Protein AF-A0A4Q2SIR6-F1 (afdb_monomer_lite)

Secondary structure (DSSP, 8-state):
----SS--TTSHHHHS-SEEEEEE-TTS-EEEEEEEEEEESSHHHHHHHHHHHHHS-HHHH--HHHHHHHHHHH--EEE--TTSS----EEESTTSTT--HHHHHHHHHHHHHHHHHHHHHHHTT--SHHHH-EEEEEEEEEESS-S-TTS-TT-GGG--

Structure (mmCIF, N/CA/C/O backbone):
data_AF-A0A4Q2SIR6-F1
#
_entry.id   AF-A0A4Q2SIR6-F1
#
loop_
_atom_site.group_PDB
_atom_site.id
_atom_site.type_symbol
_atom_site.label_atom_id
_atom_site.label_alt_id
_atom_site.label_comp_id
_atom_site.label_asym_id
_atom_site.label_entity_id
_atom_site.label_seq_id
_atom_site.pdbx_PDB_ins_code
_atom_site.Cartn_x
_atom_site.Cartn_y
_atom_site.Cartn_z
_atom_site.occupancy
_atom_site.B_iso_or_equiv
_atom_site.auth_seq_id
_atom_site.auth_comp_id
_atom_site.auth_asym_id
_atom_site.auth_atom_id
_atom_site.pdbx_PDB_model_num
ATOM 1 N N . MET A 1 1 ? -5.358 12.083 -2.642 1.00 33.91 1 MET A N 1
ATOM 2 C CA . MET A 1 1 ? -4.655 11.224 -1.668 1.00 33.91 1 MET A CA 1
ATOM 3 C C . MET A 1 1 ? -3.307 11.863 -1.380 1.00 33.91 1 MET A C 1
ATOM 5 O O . MET A 1 1 ? -2.651 12.270 -2.329 1.00 33.91 1 MET A O 1
ATOM 9 N N . SER A 1 2 ? -2.933 12.042 -0.114 1.00 35.38 2 SER A N 1
ATOM 10 C CA . SER A 1 2 ? -1.640 12.621 0.273 1.00 35.38 2 SER A CA 1
ATOM 11 C C . SER A 1 2 ? -0.929 11.655 1.216 1.00 35.38 2 SER A C 1
ATOM 13 O O . SER A 1 2 ? -0.947 11.855 2.424 1.00 35.38 2 SER A O 1
ATOM 15 N N . GLY A 1 3 ? -0.339 10.599 0.657 1.00 37.53 3 GLY A N 1
ATOM 16 C CA . GLY A 1 3 ? 0.722 9.832 1.309 1.00 37.53 3 GLY A CA 1
ATOM 17 C C . GLY A 1 3 ? 2.053 10.267 0.697 1.00 37.53 3 GLY A C 1
ATOM 18 O O . GLY A 1 3 ? 2.196 10.251 -0.524 1.00 37.53 3 GLY A O 1
ATOM 19 N N . SER A 1 4 ? 2.998 10.731 1.514 1.00 40.12 4 SER A N 1
ATOM 20 C CA . SER A 1 4 ? 4.358 11.057 1.066 1.00 40.12 4 SER A CA 1
ATOM 21 C C . SER A 1 4 ? 5.243 9.836 1.290 1.00 40.12 4 SER A C 1
ATOM 23 O O . SER A 1 4 ? 5.339 9.400 2.424 1.00 40.12 4 SER A O 1
ATOM 25 N N . ILE A 1 5 ? 5.875 9.313 0.232 1.00 49.16 5 ILE A N 1
ATOM 26 C CA . ILE A 1 5 ? 6.770 8.127 0.251 1.00 49.16 5 ILE A CA 1
ATOM 27 C C . ILE A 1 5 ? 8.241 8.542 0.483 1.00 49.16 5 ILE A C 1
ATOM 29 O O . ILE A 1 5 ? 9.153 7.724 0.498 1.00 49.16 5 ILE A O 1
ATOM 33 N N . PHE A 1 6 ? 8.490 9.848 0.608 1.00 46.81 6 PHE A N 1
ATOM 34 C CA . PHE A 1 6 ? 9.796 10.391 0.955 1.00 46.81 6 PHE A CA 1
ATOM 35 C C . PHE A 1 6 ? 9.711 10.966 2.363 1.00 46.81 6 PHE A C 1
ATOM 37 O O . PHE A 1 6 ? 9.297 12.118 2.537 1.00 46.81 6 PHE A O 1
ATOM 44 N N . GLY A 1 7 ? 10.093 10.186 3.367 1.00 51.38 7 GLY A N 1
ATOM 45 C CA . GLY A 1 7 ? 10.119 10.673 4.733 1.00 51.38 7 GLY A CA 1
ATOM 46 C C . GLY A 1 7 ? 10.841 9.748 5.703 1.00 51.38 7 GLY A C 1
ATOM 47 O O . GLY A 1 7 ? 11.532 8.797 5.356 1.00 51.38 7 GLY A O 1
ATOM 48 N N . ASN A 1 8 ? 10.836 10.184 6.949 1.00 60.06 8 ASN A N 1
ATOM 49 C CA . ASN A 1 8 ? 11.838 9.868 7.942 1.00 60.06 8 ASN A CA 1
ATOM 50 C C . ASN A 1 8 ? 11.571 8.488 8.552 1.00 60.06 8 ASN A C 1
ATOM 52 O O . ASN A 1 8 ? 10.706 8.373 9.411 1.00 60.06 8 ASN A O 1
ATOM 56 N N . TRP A 1 9 ? 12.341 7.464 8.181 1.00 71.00 9 TRP A N 1
ATOM 57 C CA . TRP A 1 9 ? 12.343 6.185 8.910 1.00 71.00 9 TRP A CA 1
ATOM 58 C C . TRP A 1 9 ? 12.649 6.357 10.412 1.00 71.00 9 TRP A C 1
ATOM 60 O O . TRP A 1 9 ? 12.345 5.468 11.196 1.00 71.00 9 TRP A O 1
ATOM 70 N N . ASP A 1 10 ? 13.193 7.516 10.806 1.00 70.69 10 ASP A N 1
ATOM 71 C CA . ASP A 1 10 ? 13.387 7.934 12.197 1.00 70.69 10 ASP A CA 1
ATOM 72 C C . ASP A 1 10 ? 12.178 8.714 12.777 1.00 70.69 10 ASP A C 1
ATOM 74 O O . ASP A 1 10 ? 12.305 9.428 13.776 1.00 70.69 10 ASP A O 1
ATOM 78 N N . ALA A 1 11 ? 11.010 8.693 12.127 1.00 78.81 11 ALA A N 1
ATOM 79 C CA . ALA A 1 11 ? 9.784 9.269 12.673 1.00 78.81 11 ALA A CA 1
ATOM 80 C C . ALA A 1 11 ? 9.259 8.406 13.826 1.00 78.81 11 ALA A C 1
ATOM 82 O O . ALA A 1 11 ? 9.322 7.184 13.775 1.00 78.81 11 ALA A O 1
ATOM 83 N N . LEU A 1 12 ? 8.662 9.038 14.843 1.00 80.38 12 LEU A N 1
ATOM 84 C CA . LEU A 1 12 ? 8.168 8.320 16.028 1.00 80.38 12 LEU A CA 1
ATOM 85 C C . LEU A 1 12 ? 7.126 7.245 15.691 1.00 80.38 12 LEU A C 1
ATOM 87 O O . LEU A 1 12 ? 7.111 6.196 16.320 1.00 80.38 12 LEU A O 1
ATOM 91 N N . TRP A 1 13 ? 6.273 7.494 14.696 1.00 82.94 13 TRP A N 1
ATOM 92 C CA . TRP A 1 13 ? 5.294 6.508 14.239 1.00 82.94 13 TRP A CA 1
ATOM 93 C C . TRP A 1 13 ? 5.953 5.334 13.507 1.00 82.94 13 TRP A C 1
ATOM 95 O O . TRP A 1 13 ? 5.369 4.262 13.427 1.00 82.94 13 TRP A O 1
ATOM 105 N N . ALA A 1 14 ? 7.151 5.521 12.946 1.00 83.19 14 ALA A N 1
ATOM 106 C CA . ALA A 1 14 ? 7.838 4.468 12.217 1.00 83.19 14 ALA A CA 1
ATOM 107 C C . ALA A 1 14 ? 8.419 3.422 13.174 1.00 83.19 14 ALA A C 1
ATOM 109 O O . ALA A 1 14 ? 8.510 2.267 12.773 1.00 83.19 14 ALA A O 1
ATOM 110 N N . ASP A 1 15 ? 8.765 3.783 14.417 1.00 83.62 15 ASP A N 1
ATOM 111 C CA . ASP A 1 15 ? 9.238 2.842 15.446 1.00 83.62 15 ASP A CA 1
ATOM 112 C C . ASP A 1 15 ? 8.133 1.889 15.939 1.00 83.62 15 ASP A C 1
ATOM 114 O O . ASP A 1 15 ? 8.424 0.737 16.265 1.00 83.62 15 ASP A O 1
ATOM 118 N N . ASP A 1 16 ? 6.882 2.356 15.954 1.00 86.38 16 ASP A N 1
ATOM 119 C CA . ASP A 1 16 ? 5.683 1.594 16.327 1.00 86.38 16 ASP A CA 1
ATOM 120 C C . ASP A 1 16 ? 4.576 1.805 15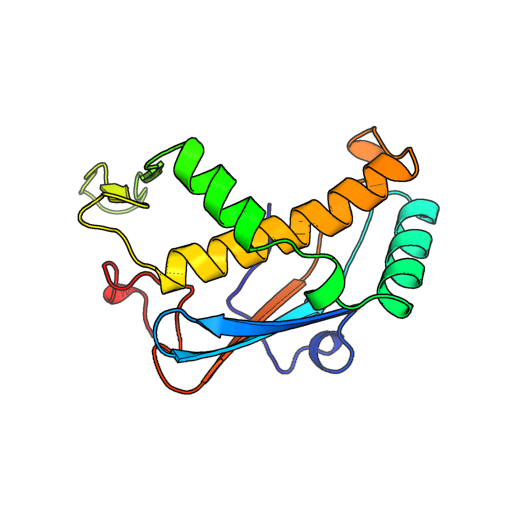.274 1.00 86.38 16 ASP A C 1
ATOM 122 O O . ASP A 1 16 ? 3.650 2.600 15.474 1.00 86.38 16 ASP A O 1
ATOM 126 N N . PRO A 1 17 ? 4.722 1.189 14.085 1.00 90.88 17 PRO A N 1
ATOM 127 C CA . PRO A 1 17 ? 3.818 1.425 12.970 1.00 90.88 17 PRO A CA 1
ATOM 128 C C . PRO A 1 17 ? 2.462 0.758 13.206 1.00 90.88 17 PRO A C 1
ATOM 130 O O . PRO A 1 17 ? 2.384 -0.367 13.692 1.00 90.88 17 PRO A O 1
ATOM 133 N N . THR A 1 18 ? 1.393 1.411 12.747 1.00 91.56 18 THR A N 1
ATOM 134 C CA . THR A 1 18 ? 0.034 0.843 12.741 1.00 91.56 18 THR A CA 1
ATOM 135 C C . THR A 1 18 ? -0.057 -0.404 11.861 1.00 91.56 18 THR A C 1
ATOM 137 O O . THR A 1 18 ? -0.869 -1.285 12.110 1.00 91.56 18 THR A O 1
ATOM 140 N N . GLY A 1 19 ? 0.771 -0.495 10.819 1.00 91.19 19 GLY A N 1
ATOM 141 C CA . GLY A 1 19 ? 0.821 -1.678 9.973 1.00 91.19 19 GLY A CA 1
ATOM 142 C C . GLY A 1 19 ? 2.136 -1.801 9.223 1.00 91.19 19 GLY A C 1
ATOM 143 O O . GLY A 1 19 ? 2.771 -0.804 8.867 1.00 91.19 19 GLY A O 1
ATOM 144 N N . THR A 1 20 ? 2.535 -3.043 8.962 1.00 92.69 20 THR A N 1
ATOM 145 C CA . THR A 1 20 ? 3.718 -3.368 8.162 1.00 92.69 20 THR A CA 1
ATOM 146 C C . THR A 1 20 ? 3.378 -4.368 7.066 1.00 92.69 20 THR A C 1
ATOM 148 O O . THR A 1 20 ? 2.559 -5.270 7.256 1.00 92.69 20 THR A O 1
ATOM 151 N N . LEU A 1 21 ? 4.007 -4.183 5.906 1.00 93.56 21 LEU A N 1
ATOM 152 C CA . LEU A 1 21 ? 3.892 -5.049 4.739 1.00 93.56 21 LEU A CA 1
ATOM 153 C C . LEU A 1 21 ? 5.306 -5.360 4.235 1.00 93.56 21 LEU A C 1
ATOM 155 O O . LEU A 1 21 ? 6.100 -4.447 4.016 1.00 93.56 21 LEU A O 1
ATOM 159 N N . SER A 1 22 ? 5.643 -6.633 4.047 1.00 94.94 22 SER A N 1
ATOM 160 C CA . SER A 1 22 ? 6.939 -7.059 3.496 1.00 94.94 22 SER A CA 1
ATOM 161 C C . SER A 1 22 ? 6.746 -7.850 2.213 1.00 94.94 22 SER A C 1
ATOM 163 O O . SER A 1 22 ? 5.930 -8.766 2.164 1.00 94.94 22 SER A O 1
ATOM 165 N N . PHE A 1 23 ? 7.522 -7.523 1.183 1.00 95.19 23 PHE A N 1
ATOM 166 C CA . PHE A 1 23 ? 7.370 -8.100 -0.150 1.00 95.19 23 PHE A CA 1
ATOM 167 C C . PHE A 1 23 ? 8.695 -8.159 -0.911 1.00 95.19 23 PHE A C 1
ATOM 169 O O . PHE A 1 23 ? 9.697 -7.559 -0.521 1.00 95.19 23 PHE A O 1
ATOM 176 N N . THR A 1 24 ? 8.706 -8.912 -2.008 1.00 96.56 24 THR A N 1
ATOM 177 C CA . THR A 1 24 ? 9.831 -8.975 -2.944 1.00 96.56 24 THR A CA 1
ATOM 178 C C . THR A 1 24 ? 9.389 -8.406 -4.282 1.00 96.56 24 THR A C 1
ATOM 180 O O . THR A 1 24 ? 8.367 -8.819 -4.825 1.00 96.56 24 THR A O 1
ATOM 183 N N . LEU A 1 25 ? 10.151 -7.446 -4.795 1.00 96.69 25 LEU A N 1
ATOM 184 C CA . LEU A 1 25 ? 9.934 -6.843 -6.101 1.00 96.69 25 LEU A CA 1
ATOM 185 C C . LEU A 1 25 ? 10.154 -7.866 -7.223 1.00 96.69 25 LEU A C 1
ATOM 187 O O . LEU A 1 25 ? 10.957 -8.790 -7.061 1.00 96.69 25 LEU A O 1
ATOM 191 N N . PRO A 1 26 ? 9.535 -7.666 -8.399 1.00 96.88 26 PRO A N 1
ATOM 192 C CA . PRO A 1 26 ? 9.830 -8.448 -9.598 1.00 96.88 26 PRO A CA 1
ATOM 193 C C . PRO A 1 26 ? 11.322 -8.520 -9.959 1.00 96.88 26 PRO A C 1
ATOM 195 O O . PRO A 1 26 ? 11.777 -9.549 -10.459 1.00 96.88 26 PRO A O 1
ATOM 198 N N . SER A 1 27 ? 12.093 -7.462 -9.692 1.00 95.19 27 SER A N 1
ATOM 199 C CA . SER A 1 27 ? 13.550 -7.452 -9.877 1.00 95.19 27 SER A CA 1
ATOM 200 C C . SER A 1 27 ? 14.338 -8.291 -8.867 1.00 95.19 27 SER A C 1
ATOM 202 O O . SER A 1 27 ? 15.493 -8.607 -9.140 1.00 95.19 27 SER A O 1
ATOM 204 N N . GLY A 1 28 ? 13.738 -8.673 -7.735 1.00 96.25 28 GLY A N 1
ATOM 205 C CA . GLY A 1 28 ? 14.382 -9.418 -6.648 1.00 96.25 28 GLY A CA 1
ATOM 206 C C . GLY A 1 28 ? 14.707 -8.589 -5.399 1.00 96.25 28 GLY A C 1
ATOM 207 O O . GLY A 1 28 ? 15.112 -9.163 -4.387 1.00 96.25 28 GLY A O 1
ATOM 208 N N . GLY A 1 29 ? 14.507 -7.266 -5.430 1.00 96.00 29 GLY A N 1
ATOM 209 C CA . GLY A 1 29 ? 14.656 -6.403 -4.256 1.00 96.00 29 GLY A CA 1
ATOM 210 C C . GLY A 1 29 ? 13.683 -6.765 -3.137 1.00 96.00 29 GLY A C 1
ATOM 211 O O . GLY A 1 29 ? 12.521 -7.068 -3.394 1.00 96.00 29 GLY A O 1
ATOM 212 N N . VAL A 1 30 ? 14.135 -6.724 -1.885 1.00 95.94 30 VAL A N 1
ATOM 213 C CA . VAL A 1 30 ? 13.279 -6.997 -0.719 1.00 95.94 30 VAL A CA 1
ATOM 214 C C . VAL A 1 30 ? 12.876 -5.679 -0.084 1.00 95.94 30 VAL A C 1
ATOM 216 O O . VAL A 1 30 ? 13.743 -4.873 0.264 1.00 95.94 30 VAL A O 1
ATOM 219 N N . CYS A 1 31 ? 11.573 -5.484 0.076 1.00 94.94 31 CYS A N 1
ATOM 220 C CA . CYS A 1 31 ? 10.977 -4.247 0.545 1.00 94.94 31 CYS A CA 1
ATOM 221 C C . CYS A 1 31 ? 10.139 -4.447 1.807 1.00 94.94 31 CYS A C 1
ATOM 223 O O . CYS A 1 31 ? 9.494 -5.478 1.999 1.00 94.94 31 CYS A O 1
ATOM 225 N N . GLU A 1 32 ? 10.110 -3.404 2.626 1.00 94.00 32 GLU A N 1
ATOM 226 C CA . GLU A 1 32 ? 9.205 -3.231 3.750 1.00 94.00 32 GLU A CA 1
ATOM 227 C C . GLU A 1 32 ? 8.501 -1.880 3.608 1.00 94.00 32 GLU A C 1
ATOM 229 O O . GLU A 1 32 ? 9.151 -0.843 3.462 1.00 94.00 32 GLU A O 1
ATOM 234 N N . GLN A 1 33 ? 7.174 -1.900 3.656 1.00 92.00 33 GLN A N 1
ATOM 235 C CA . GLN A 1 33 ? 6.333 -0.724 3.805 1.00 92.00 33 GLN A CA 1
ATOM 236 C C . GLN A 1 33 ? 5.842 -0.656 5.250 1.00 92.00 33 GLN A C 1
ATOM 238 O O . GLN A 1 33 ? 5.342 -1.642 5.794 1.00 92.00 33 GLN A O 1
ATOM 243 N N . ARG A 1 34 ? 5.932 0.529 5.849 1.00 92.44 34 ARG A N 1
ATOM 244 C CA . ARG A 1 34 ? 5.271 0.868 7.112 1.00 92.44 34 ARG A CA 1
ATOM 245 C C . ARG A 1 34 ? 4.169 1.871 6.852 1.00 92.44 34 ARG A C 1
ATOM 247 O O . ARG A 1 34 ? 4.342 2.753 6.010 1.00 92.44 34 ARG A O 1
ATOM 254 N N . ILE A 1 35 ? 3.076 1.768 7.594 1.00 92.06 35 ILE A N 1
ATOM 255 C CA . ILE A 1 35 ? 2.102 2.848 7.726 1.00 92.06 35 ILE A CA 1
ATOM 256 C C . ILE A 1 35 ? 1.952 3.223 9.196 1.00 92.06 35 ILE A C 1
ATOM 258 O O . ILE A 1 35 ? 2.020 2.369 10.079 1.00 92.06 35 ILE A O 1
ATOM 262 N N . GLY A 1 36 ? 1.742 4.503 9.453 1.00 91.12 36 GLY A N 1
ATOM 263 C CA . GLY A 1 36 ? 1.498 5.049 10.781 1.00 91.12 36 GLY A CA 1
ATOM 264 C C . GLY A 1 36 ? 0.705 6.340 10.689 1.00 91.12 36 GLY A C 1
ATOM 265 O O . GLY A 1 36 ? 0.257 6.725 9.610 1.00 91.12 36 GLY A O 1
ATOM 266 N N . ASP A 1 37 ? 0.494 7.000 11.828 1.00 91.31 37 ASP A N 1
ATOM 267 C CA . ASP A 1 37 ? -0.378 8.180 11.931 1.00 91.31 37 ASP A CA 1
ATOM 268 C C . ASP A 1 37 ? -1.761 7.977 11.277 1.00 91.31 37 ASP A C 1
ATOM 270 O O . ASP A 1 37 ? -2.354 8.933 10.768 1.00 91.31 37 ASP A O 1
ATOM 274 N N . LEU A 1 38 ? -2.266 6.736 11.261 1.00 92.81 38 LEU A N 1
ATOM 275 C CA . LEU A 1 38 ? -3.540 6.413 10.631 1.00 92.81 38 LEU A CA 1
ATOM 276 C C . LEU A 1 38 ? -4.667 7.147 11.352 1.00 92.81 38 LEU A C 1
ATOM 278 O O . LEU A 1 38 ? -4.827 7.030 12.571 1.00 92.81 38 LEU A O 1
ATOM 282 N N . LYS A 1 39 ? -5.447 7.898 10.577 1.00 93.75 39 LYS A N 1
ATOM 283 C CA . LYS A 1 39 ? -6.583 8.685 11.043 1.00 93.75 39 LYS A CA 1
ATOM 284 C C . LYS A 1 39 ? -7.778 8.471 10.136 1.00 93.75 39 LYS A C 1
ATOM 286 O O . LYS A 1 39 ? -7.670 8.627 8.919 1.00 93.75 39 LYS A O 1
ATOM 291 N N . VAL A 1 40 ? -8.908 8.205 10.772 1.00 93.88 40 VAL A N 1
ATOM 292 C CA . VAL A 1 40 ? -10.245 8.230 10.181 1.00 93.88 40 VAL A CA 1
ATOM 293 C C . VAL A 1 40 ? -11.036 9.343 10.873 1.00 93.88 40 VAL A C 1
ATOM 295 O 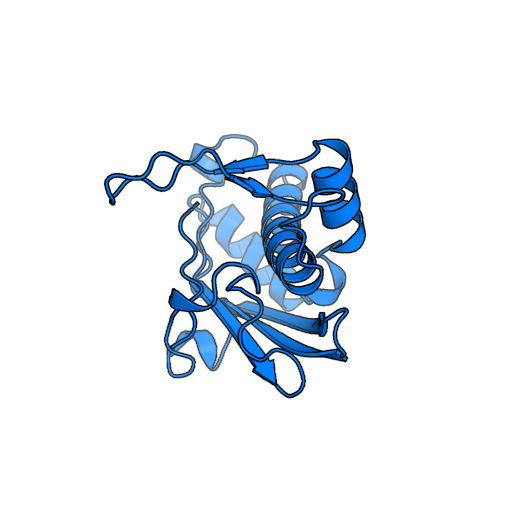O . VAL A 1 40 ? -10.910 9.521 12.085 1.00 93.88 40 VAL A O 1
ATOM 298 N N . ALA A 1 41 ? -11.809 10.133 10.123 1.00 92.44 41 ALA A N 1
ATOM 299 C CA . ALA A 1 41 ? -12.535 11.278 10.685 1.00 92.44 41 ALA A CA 1
ATOM 300 C C . ALA A 1 41 ? -13.537 10.889 11.785 1.00 92.44 41 ALA A C 1
ATOM 302 O O . ALA A 1 41 ? -13.616 11.571 12.811 1.00 92.44 41 ALA A O 1
ATOM 303 N N . ASN A 1 42 ? -14.291 9.805 11.590 1.00 94.19 42 ASN A N 1
ATOM 304 C CA . ASN A 1 42 ? -15.207 9.283 12.596 1.00 94.19 42 ASN A CA 1
ATOM 305 C C . ASN A 1 42 ? -14.427 8.579 13.733 1.00 94.19 42 ASN A C 1
ATOM 307 O O . ASN A 1 42 ? -13.682 7.638 13.453 1.00 94.19 42 ASN A O 1
ATOM 311 N N . PRO A 1 43 ? -14.591 8.987 15.010 1.00 94.81 43 PRO A N 1
ATOM 312 C CA . PRO A 1 43 ? -13.843 8.406 16.129 1.00 94.81 43 PRO A CA 1
ATOM 313 C C . PRO A 1 43 ? -14.068 6.904 16.333 1.00 94.81 43 PRO A C 1
ATOM 315 O O . PRO A 1 43 ? -13.103 6.190 16.595 1.00 94.81 43 PRO A O 1
ATOM 318 N N . ASP A 1 44 ? -15.306 6.428 16.170 1.00 94.56 44 ASP A N 1
ATOM 319 C CA . ASP A 1 44 ? -15.648 5.012 16.347 1.00 94.56 44 ASP A CA 1
ATOM 320 C C . ASP A 1 44 ? -15.026 4.177 15.216 1.00 94.56 44 ASP A C 1
ATOM 322 O O . ASP A 1 44 ? -14.461 3.111 15.452 1.00 94.56 44 ASP A O 1
ATOM 326 N N . ALA A 1 45 ? -15.061 4.701 13.984 1.00 95.12 45 ALA A N 1
ATOM 327 C CA . ALA A 1 45 ? -14.405 4.077 12.836 1.00 95.12 45 ALA A CA 1
ATOM 328 C C . ALA A 1 45 ? -12.880 4.037 13.002 1.00 95.12 45 ALA A C 1
ATOM 330 O O . ALA A 1 45 ? -12.231 3.058 12.635 1.00 95.12 45 ALA A O 1
ATOM 331 N N . ASN A 1 46 ? -12.307 5.107 13.560 1.00 95.38 46 ASN A N 1
ATOM 332 C CA . ASN A 1 46 ? -10.884 5.192 13.838 1.00 95.38 46 ASN A CA 1
ATOM 333 C C . ASN A 1 46 ? -10.464 4.128 14.859 1.00 95.38 46 ASN A C 1
ATOM 335 O O . ASN A 1 46 ? -9.536 3.376 14.585 1.00 95.38 46 ASN A O 1
ATOM 339 N N . GLU A 1 47 ? -11.142 4.039 16.006 1.00 95.44 47 GLU A N 1
ATOM 340 C CA . GLU A 1 47 ? -10.870 3.003 17.015 1.00 95.44 47 GLU A CA 1
ATOM 341 C C . GLU A 1 47 ? -10.999 1.596 16.416 1.00 95.44 47 GLU A C 1
ATOM 343 O O . GLU A 1 47 ? -10.075 0.796 16.531 1.00 95.44 47 GLU A O 1
ATOM 348 N N . MET A 1 48 ? -12.073 1.340 15.663 1.00 95.75 48 MET A N 1
ATOM 349 C CA . MET A 1 48 ? -12.308 0.052 15.008 1.00 95.75 48 MET A CA 1
ATOM 350 C C . MET A 1 48 ? -11.181 -0.353 14.048 1.00 95.75 48 MET A C 1
ATOM 352 O O . MET A 1 48 ? -10.752 -1.505 14.075 1.00 95.75 48 MET A O 1
ATOM 356 N N . ILE A 1 49 ? -10.682 0.561 13.206 1.00 95.69 49 ILE A N 1
ATOM 357 C CA . ILE A 1 49 ? -9.588 0.234 12.277 1.00 95.69 49 ILE A CA 1
ATOM 358 C C . ILE A 1 49 ? -8.286 -0.048 13.022 1.00 95.69 49 ILE A C 1
ATOM 360 O O . ILE A 1 49 ? -7.569 -0.972 12.641 1.00 95.69 49 ILE A O 1
ATOM 364 N N . HIS A 1 50 ? -7.983 0.709 14.078 1.00 95.12 50 HIS A N 1
ATOM 365 C CA . HIS A 1 50 ? -6.801 0.444 14.901 1.00 95.12 50 HIS A CA 1
ATOM 366 C C . HIS A 1 50 ? -6.902 -0.920 15.597 1.00 95.12 50 HIS A C 1
ATOM 368 O O . HIS A 1 50 ? -5.951 -1.693 15.541 1.00 95.12 50 HIS A O 1
ATOM 374 N N . ASP A 1 51 ? -8.060 -1.268 16.162 1.00 95.44 51 ASP A N 1
ATOM 375 C CA . ASP A 1 51 ? -8.295 -2.592 16.753 1.00 95.44 51 ASP A CA 1
ATOM 376 C C . ASP A 1 51 ? -8.184 -3.713 15.715 1.00 95.44 51 ASP A C 1
ATOM 378 O O . ASP A 1 51 ? -7.533 -4.729 15.950 1.00 95.44 51 ASP A O 1
ATOM 382 N N . TRP A 1 52 ? -8.758 -3.518 14.529 1.00 95.31 52 TRP A N 1
ATOM 383 C CA . TRP A 1 52 ? -8.684 -4.503 13.456 1.00 95.31 52 TRP A CA 1
ATOM 384 C C . TRP A 1 52 ? -7.245 -4.752 12.981 1.00 95.31 52 TRP A C 1
ATOM 386 O O . TRP A 1 52 ? -6.872 -5.909 12.768 1.00 95.31 52 TRP A O 1
ATOM 396 N N . LEU A 1 53 ? -6.435 -3.694 12.859 1.00 94.06 53 LEU A N 1
ATOM 397 C CA . LEU A 1 53 ? -5.020 -3.773 12.475 1.00 94.06 53 LEU A CA 1
ATOM 398 C C . LEU A 1 53 ? -4.107 -4.272 13.609 1.00 94.06 53 LEU A C 1
ATOM 400 O O . LEU A 1 53 ? -2.997 -4.720 13.336 1.00 94.06 53 LEU A O 1
ATOM 404 N N . ASN A 1 54 ? -4.567 -4.277 14.863 1.00 92.75 54 ASN A N 1
ATOM 405 C CA . ASN A 1 54 ? -3.873 -4.989 15.943 1.00 92.75 54 ASN A CA 1
ATOM 406 C C . ASN A 1 54 ? -4.001 -6.516 15.805 1.00 92.75 54 ASN A C 1
ATOM 408 O O . ASN A 1 54 ? -3.118 -7.249 16.254 1.00 92.75 54 ASN A O 1
ATOM 412 N N . ASP A 1 55 ? -5.076 -6.988 15.169 1.00 93.88 55 ASP A N 1
ATOM 413 C CA . ASP A 1 55 ? -5.361 -8.412 14.973 1.00 93.88 55 ASP A CA 1
ATOM 414 C C . ASP A 1 55 ? -4.960 -8.936 13.579 1.00 93.88 55 ASP A C 1
ATOM 416 O O . ASP A 1 55 ? -4.922 -10.152 13.379 1.00 93.88 55 ASP A O 1
ATOM 420 N N . HIS A 1 56 ? -4.665 -8.050 12.618 1.00 93.06 56 HIS A N 1
ATOM 421 C CA . HIS A 1 56 ? -4.332 -8.404 11.233 1.00 93.06 56 HIS A CA 1
ATOM 422 C C . HIS A 1 56 ? -3.127 -7.617 10.720 1.00 93.06 56 HIS A C 1
ATOM 424 O O . HIS A 1 56 ? -3.005 -6.412 10.918 1.00 93.06 56 HIS A O 1
ATOM 430 N N . THR A 1 57 ? -2.260 -8.284 9.968 1.00 90.44 57 THR A N 1
ATOM 431 C CA . THR A 1 57 ? -1.137 -7.646 9.274 1.00 90.44 57 THR A CA 1
ATOM 432 C C . THR A 1 57 ? -1.560 -7.106 7.909 1.00 90.44 57 THR A C 1
ATOM 434 O O . THR A 1 57 ? -2.456 -7.651 7.264 1.00 90.44 57 THR A O 1
ATOM 437 N N . LEU A 1 58 ? -0.859 -6.087 7.391 1.00 92.50 58 LEU A N 1
ATOM 438 C CA . LEU A 1 58 ? -1.125 -5.585 6.034 1.00 92.50 58 LEU A CA 1
ATOM 439 C C . LEU A 1 58 ? -0.870 -6.654 4.963 1.00 92.50 58 LEU A C 1
ATOM 441 O O . LEU A 1 58 ? -1.572 -6.685 3.958 1.00 92.50 58 LEU A O 1
ATOM 445 N N . ASN A 1 59 ? 0.090 -7.555 5.199 1.00 93.25 59 ASN A N 1
ATOM 446 C CA . ASN A 1 59 ? 0.350 -8.709 4.334 1.00 93.25 59 ASN A CA 1
ATOM 447 C C . ASN A 1 59 ? -0.870 -9.635 4.181 1.00 93.25 59 ASN A C 1
ATOM 449 O O . ASN A 1 59 ? -0.988 -10.306 3.161 1.00 93.25 59 ASN A O 1
ATOM 453 N N . GLU A 1 60 ? -1.739 -9.723 5.192 1.00 94.19 60 GLU A N 1
ATOM 454 C CA . GLU A 1 60 ? -2.924 -10.589 5.161 1.00 94.19 60 GLU A CA 1
ATOM 455 C C . GLU A 1 60 ? -4.112 -9.935 4.455 1.00 94.19 60 GLU A C 1
ATOM 457 O O . GLU A 1 60 ? -4.942 -10.642 3.887 1.00 94.19 60 GLU A O 1
ATOM 462 N N . ILE A 1 61 ? -4.203 -8.603 4.497 1.00 94.75 61 ILE A N 1
ATOM 463 C CA . ILE A 1 61 ? -5.381 -7.865 4.020 1.00 94.75 61 ILE A CA 1
ATOM 464 C C . ILE A 1 61 ? -5.184 -7.209 2.650 1.00 94.75 61 ILE A C 1
ATOM 466 O O . ILE A 1 61 ? -6.165 -6.967 1.952 1.00 94.75 61 ILE A O 1
ATOM 470 N N . ALA A 1 62 ? -3.945 -6.903 2.253 1.00 95.94 62 ALA A N 1
ATOM 471 C CA . ALA A 1 62 ? -3.661 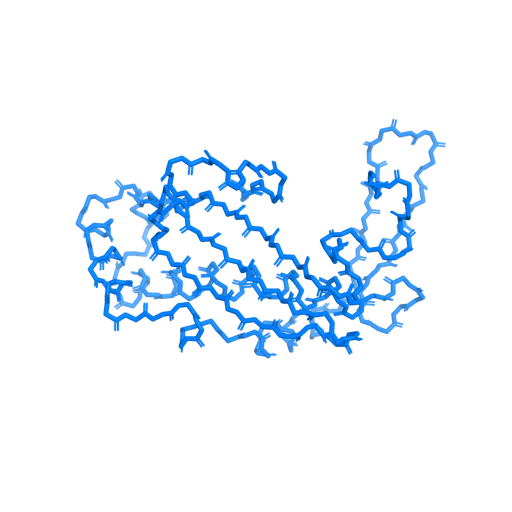-6.218 0.998 1.00 95.94 62 ALA A CA 1
ATOM 472 C C . ALA A 1 62 ? -3.523 -7.216 -0.163 1.00 95.94 62 ALA A C 1
ATOM 474 O O . ALA A 1 62 ? -2.546 -7.961 -0.250 1.00 95.94 62 ALA A O 1
ATOM 475 N N . ASP A 1 63 ? -4.471 -7.185 -1.103 1.00 96.88 63 ASP A N 1
ATOM 476 C CA . ASP A 1 63 ? -4.427 -7.998 -2.324 1.00 96.88 63 ASP A CA 1
ATOM 477 C C . ASP A 1 63 ? -3.713 -7.251 -3.466 1.00 96.88 63 ASP A C 1
ATOM 479 O O . ASP A 1 63 ? -4.320 -6.587 -4.312 1.00 96.88 63 ASP A O 1
ATOM 483 N N . ILE A 1 64 ? -2.380 -7.333 -3.459 1.00 97.00 64 ILE A N 1
ATOM 484 C CA . ILE A 1 64 ? -1.518 -6.663 -4.446 1.00 97.00 64 ILE A CA 1
ATOM 485 C C . ILE A 1 64 ? -1.768 -7.210 -5.857 1.00 97.00 64 ILE A C 1
ATOM 487 O O . ILE A 1 64 ? -1.804 -6.443 -6.819 1.00 97.00 64 ILE A O 1
ATOM 491 N N . ASP A 1 65 ? -1.978 -8.521 -5.996 1.00 96.94 65 ASP A N 1
ATOM 492 C CA . ASP A 1 65 ? -2.205 -9.153 -7.297 1.00 96.94 65 ASP A CA 1
ATOM 493 C C . ASP A 1 65 ? -3.526 -8.680 -7.922 1.00 96.94 65 ASP A C 1
ATOM 495 O O . ASP A 1 65 ? -3.572 -8.386 -9.123 1.00 96.94 65 ASP A O 1
ATOM 499 N N . ALA A 1 66 ? -4.588 -8.540 -7.120 1.00 97.12 66 ALA A N 1
ATOM 500 C CA . ALA A 1 66 ? -5.850 -7.967 -7.578 1.00 97.12 66 ALA A CA 1
ATOM 501 C C . ALA A 1 66 ? -5.708 -6.490 -7.977 1.00 97.12 66 ALA A C 1
ATOM 503 O O . ALA A 1 66 ? -6.271 -6.079 -9.000 1.00 97.12 66 ALA A O 1
ATOM 504 N N . ALA A 1 67 ? -4.927 -5.700 -7.233 1.00 97.00 67 ALA A N 1
ATOM 505 C CA . ALA A 1 67 ? -4.638 -4.312 -7.594 1.00 97.00 67 ALA A CA 1
ATOM 506 C C . ALA A 1 67 ? -3.874 -4.222 -8.929 1.00 97.00 67 ALA A C 1
ATOM 508 O O . ALA A 1 67 ? -4.294 -3.484 -9.822 1.00 97.00 67 ALA A O 1
ATOM 509 N N . ILE A 1 68 ? -2.835 -5.046 -9.134 1.00 97.31 68 ILE A N 1
ATOM 510 C CA . ILE A 1 68 ? -2.113 -5.142 -10.418 1.00 97.31 68 ILE A CA 1
ATOM 511 C C . ILE A 1 68 ? -3.078 -5.507 -11.550 1.00 97.31 68 ILE A C 1
ATOM 513 O O . ILE A 1 68 ? -3.066 -4.881 -12.613 1.00 97.31 68 ILE A O 1
ATOM 517 N N . ALA A 1 69 ? -3.920 -6.525 -11.351 1.00 97.50 69 ALA A N 1
ATOM 518 C CA . ALA A 1 69 ? -4.877 -6.960 -12.363 1.00 97.50 69 ALA A CA 1
ATOM 519 C C . ALA A 1 69 ? -5.862 -5.841 -12.737 1.00 97.50 69 ALA A C 1
ATOM 521 O O . ALA A 1 69 ? -6.144 -5.647 -13.922 1.00 97.50 69 ALA A O 1
ATOM 522 N N . THR A 1 70 ? -6.330 -5.082 -11.745 1.00 95.00 70 THR A N 1
ATOM 523 C CA . THR A 1 70 ? -7.232 -3.940 -11.930 1.00 95.00 70 THR A CA 1
ATOM 524 C C . THR A 1 70 ? -6.557 -2.833 -12.734 1.00 95.00 70 THR A C 1
ATOM 526 O O . THR A 1 70 ? -7.059 -2.464 -13.795 1.00 95.00 70 THR A O 1
ATOM 529 N N . THR A 1 71 ? -5.368 -2.381 -12.324 1.00 92.62 71 THR A N 1
ATOM 530 C CA . THR A 1 71 ? -4.617 -1.339 -13.046 1.00 92.62 71 THR A CA 1
ATOM 531 C C . THR A 1 71 ? -4.311 -1.750 -14.489 1.00 92.62 71 THR A C 1
ATOM 533 O O . THR A 1 71 ? -4.439 -0.954 -15.419 1.00 92.62 71 THR A O 1
ATOM 536 N N . ARG A 1 72 ? -3.954 -3.018 -14.726 1.00 96.38 72 ARG A N 1
ATOM 537 C CA . ARG A 1 72 ? -3.728 -3.525 -16.088 1.00 96.38 72 ARG A CA 1
ATOM 538 C C . ARG A 1 72 ? -5.001 -3.550 -16.933 1.00 96.38 72 ARG A C 1
ATOM 540 O O . ARG A 1 72 ? -4.911 -3.336 -18.142 1.00 96.38 72 ARG A O 1
ATOM 547 N N . ALA A 1 73 ? -6.160 -3.815 -16.330 1.00 96.06 73 ALA A N 1
ATOM 548 C CA . ALA A 1 73 ? -7.449 -3.806 -17.019 1.00 96.06 73 ALA A CA 1
ATOM 549 C C . ALA A 1 73 ? -7.907 -2.386 -17.395 1.00 96.06 73 ALA A C 1
ATOM 551 O O . ALA A 1 73 ? -8.519 -2.208 -18.449 1.00 96.06 73 ALA A O 1
ATOM 552 N N . GLU A 1 74 ? -7.581 -1.382 -16.577 1.00 93.44 74 GLU A N 1
ATOM 553 C CA . GLU A 1 74 ? -7.808 0.040 -16.882 1.00 93.44 74 GLU A CA 1
ATOM 554 C C . GLU A 1 74 ? -6.921 0.539 -18.031 1.00 93.44 74 GLU A C 1
ATOM 556 O O . GLU A 1 74 ? -7.318 1.413 -18.805 1.00 93.44 74 GLU A O 1
ATOM 561 N N . GLY A 1 75 ? -5.744 -0.067 -18.184 1.00 92.50 75 GLY A N 1
ATOM 562 C CA . GLY A 1 75 ? -4.812 0.192 -19.270 1.00 92.50 75 GLY A CA 1
ATOM 563 C C . GLY A 1 75 ? -3.818 1.324 -18.980 1.00 92.50 75 GLY A C 1
ATOM 564 O O . GLY A 1 75 ? -3.770 1.872 -17.875 1.00 92.50 75 GLY A O 1
ATOM 565 N N . PRO A 1 76 ? -2.968 1.659 -19.969 1.00 91.06 76 PRO A N 1
ATOM 566 C CA . PRO A 1 76 ? -1.907 2.640 -19.790 1.00 91.06 76 PRO A CA 1
ATOM 567 C C . PRO A 1 76 ? -2.422 4.036 -19.438 1.00 91.06 76 PRO A C 1
ATOM 569 O O . PRO A 1 76 ? -3.382 4.530 -20.029 1.00 91.06 76 PRO A O 1
ATOM 572 N N . GLN A 1 77 ? -1.715 4.698 -18.529 1.00 85.88 77 GLN A N 1
ATOM 573 C CA . GLN A 1 77 ? -2.024 6.044 -18.063 1.00 85.88 77 GLN A CA 1
ATOM 574 C C . GLN A 1 77 ? -1.194 7.078 -18.829 1.00 85.88 77 GLN A C 1
ATOM 576 O O . GLN A 1 77 ? -0.080 6.795 -19.276 1.00 85.88 77 GLN A O 1
ATOM 581 N N . ALA A 1 78 ? -1.725 8.292 -18.981 1.00 81.81 78 ALA A N 1
ATOM 582 C CA . ALA A 1 78 ? -1.000 9.424 -19.552 1.00 81.81 78 ALA A CA 1
ATOM 583 C C . ALA A 1 78 ? -0.642 10.416 -18.442 1.00 81.81 78 ALA A C 1
ATOM 585 O O . ALA A 1 78 ? -1.530 10.916 -17.752 1.00 81.81 78 ALA A O 1
ATOM 586 N N . TRP A 1 79 ? 0.645 10.725 -18.282 1.00 74.44 79 TRP A N 1
ATOM 587 C CA . TRP A 1 79 ? 1.090 11.771 -17.362 1.00 74.44 79 TRP A CA 1
ATOM 588 C C . TRP A 1 79 ? 1.466 13.035 -18.127 1.00 74.44 79 TRP A C 1
ATOM 590 O O . TRP A 1 79 ? 2.244 12.999 -19.082 1.00 74.44 79 TRP A O 1
ATOM 600 N N . GLN A 1 80 ? 0.949 14.169 -17.660 1.00 64.56 80 GLN A N 1
ATOM 601 C CA . GLN A 1 80 ? 1.432 15.490 -18.033 1.00 64.56 80 GLN A CA 1
ATOM 602 C C . GLN A 1 80 ? 2.379 16.011 -16.949 1.00 64.56 80 GLN A C 1
ATOM 604 O O . GLN A 1 80 ? 1.949 16.332 -15.840 1.00 64.56 80 GLN A O 1
ATOM 609 N N . PHE A 1 81 ? 3.670 16.126 -17.267 1.00 61.41 81 PHE A N 1
ATOM 610 C CA . PHE A 1 81 ? 4.628 16.815 -16.402 1.00 61.41 81 PHE A CA 1
ATOM 611 C C . PHE A 1 81 ? 4.386 18.325 -16.490 1.00 61.41 81 PHE A C 1
ATOM 613 O O . PHE A 1 81 ? 4.896 19.010 -17.376 1.00 61.41 81 PHE A O 1
ATOM 620 N N . GLY A 1 82 ? 3.579 18.861 -15.577 1.00 47.25 82 GLY A N 1
ATOM 621 C CA . GLY A 1 82 ? 3.457 20.304 -15.404 1.00 47.25 82 GLY A CA 1
ATOM 622 C C . GLY A 1 82 ? 4.728 20.863 -14.763 1.00 47.25 82 GLY A C 1
ATOM 623 O O . GLY A 1 82 ? 4.959 20.630 -13.582 1.00 47.25 82 GLY A O 1
ATOM 624 N N . GLY A 1 83 ? 5.553 21.604 -15.512 1.00 44.44 83 GLY A N 1
ATOM 625 C CA . GLY A 1 83 ? 6.639 22.392 -14.904 1.00 44.44 83 GLY A CA 1
ATOM 626 C C . GLY A 1 83 ? 7.874 22.684 -15.753 1.00 44.44 83 GLY A C 1
ATOM 627 O O . GLY A 1 83 ? 8.655 23.554 -15.383 1.00 44.44 83 GLY A O 1
ATOM 628 N N . LEU A 1 84 ? 8.064 22.027 -16.895 1.00 43.97 84 LEU A N 1
ATOM 629 C CA . LEU A 1 84 ? 9.140 22.350 -17.835 1.00 43.97 84 LEU A CA 1
ATOM 630 C C . LEU A 1 84 ? 8.550 22.376 -19.245 1.00 43.97 84 LEU A C 1
ATOM 632 O O . LEU A 1 84 ? 7.582 21.674 -19.508 1.00 43.97 84 LEU A O 1
ATOM 636 N N . ASP A 1 85 ? 9.109 23.204 -20.124 1.00 44.56 85 ASP A N 1
ATOM 637 C CA . ASP A 1 85 ? 8.680 23.541 -21.498 1.00 44.56 85 ASP A CA 1
ATOM 638 C C . ASP A 1 85 ? 8.696 22.352 -22.498 1.00 44.56 85 ASP A C 1
ATOM 640 O O . ASP A 1 85 ? 9.103 22.452 -23.653 1.00 44.56 85 ASP A O 1
ATOM 644 N N . ARG A 1 86 ? 8.313 21.164 -22.031 1.00 48.19 86 ARG A N 1
ATOM 645 C CA . ARG A 1 86 ? 8.131 19.928 -22.779 1.00 48.19 86 ARG A CA 1
ATOM 646 C C . ARG A 1 86 ? 6.865 19.253 -22.2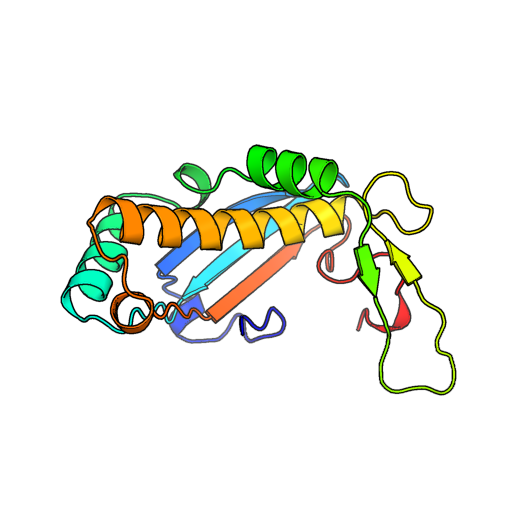70 1.00 48.19 86 ARG A C 1
ATOM 648 O O . ARG A 1 86 ? 6.912 18.355 -21.435 1.00 48.19 86 ARG A O 1
ATOM 655 N N . SER A 1 87 ? 5.728 19.665 -22.822 1.00 49.00 87 SER A N 1
ATOM 656 C CA . SER A 1 87 ? 4.534 18.825 -22.832 1.00 49.00 87 SER A CA 1
ATOM 657 C C . SER A 1 87 ? 4.791 17.639 -23.768 1.00 49.00 87 SER A C 1
ATOM 659 O O . SER A 1 87 ? 4.411 17.652 -24.939 1.00 49.00 87 SER A O 1
ATOM 661 N N . SER A 1 88 ? 5.512 16.630 -23.296 1.00 56.44 88 SER A N 1
ATOM 662 C CA . SER A 1 88 ? 5.378 15.298 -23.870 1.00 56.44 88 SER A CA 1
ATOM 663 C C . SER A 1 88 ? 4.360 14.565 -23.017 1.00 56.44 88 SER A C 1
ATOM 665 O O . SER A 1 88 ? 4.661 14.249 -21.866 1.00 56.44 88 SER A O 1
ATOM 667 N N . ASP A 1 89 ? 3.167 14.331 -23.565 1.00 70.19 89 ASP A N 1
ATOM 668 C CA . ASP A 1 89 ? 2.254 13.335 -23.012 1.00 70.19 89 ASP A CA 1
ATOM 669 C C . ASP A 1 89 ? 3.031 12.015 -22.951 1.00 70.19 89 ASP A C 1
ATOM 671 O O . ASP A 1 89 ? 3.412 11.453 -23.982 1.00 70.19 89 ASP A O 1
ATOM 675 N N . LEU A 1 90 ? 3.352 11.562 -21.742 1.00 80.62 90 LEU A N 1
ATOM 676 C CA . LEU A 1 90 ? 4.047 10.303 -21.546 1.00 80.62 90 LEU A CA 1
ATOM 677 C C . LEU A 1 90 ? 3.010 9.248 -21.195 1.00 80.62 90 LEU A C 1
ATOM 679 O O . LEU A 1 90 ? 2.393 9.300 -20.133 1.00 80.62 90 LEU A O 1
ATOM 683 N N . THR A 1 91 ? 2.826 8.284 -22.091 1.00 88.75 91 THR A N 1
ATOM 684 C CA . THR A 1 91 ? 2.048 7.084 -21.790 1.00 88.75 91 THR A CA 1
ATOM 685 C C . THR A 1 91 ? 2.934 6.087 -21.047 1.00 88.75 91 THR A C 1
ATOM 687 O O . THR A 1 91 ? 4.018 5.748 -21.531 1.00 88.75 91 THR A O 1
ATOM 690 N N . PHE A 1 92 ? 2.485 5.620 -19.888 1.00 88.81 92 PHE A N 1
ATOM 691 C CA . PHE A 1 92 ? 3.187 4.652 -19.047 1.00 88.81 92 PHE A CA 1
ATOM 692 C C . PHE A 1 92 ? 2.226 3.585 -18.520 1.00 88.81 92 PHE A C 1
ATOM 694 O O . PHE A 1 92 ? 1.006 3.719 -18.610 1.00 88.81 92 PHE A O 1
ATOM 701 N N . GLY A 1 93 ? 2.789 2.504 -17.988 1.00 91.62 93 GLY A N 1
ATOM 702 C CA . GLY A 1 93 ? 2.032 1.344 -17.518 1.00 91.62 93 GLY A CA 1
ATOM 703 C C . GLY A 1 93 ? 2.204 0.124 -18.418 1.00 91.62 93 GLY A C 1
ATOM 704 O O . GLY A 1 93 ? 2.936 0.154 -19.414 1.00 91.62 93 GLY A O 1
ATOM 705 N N . TYR A 1 94 ? 1.567 -0.976 -18.023 1.00 94.50 94 TYR A N 1
ATOM 706 C CA . TYR A 1 94 ? 1.743 -2.284 -18.648 1.00 94.50 94 TYR A CA 1
ATOM 707 C C . TYR A 1 94 ? 1.518 -2.253 -20.167 1.00 94.50 94 TYR A C 1
ATOM 709 O O . TYR A 1 94 ? 0.564 -1.659 -20.666 1.00 94.50 94 TYR A O 1
ATOM 717 N N . GLY A 1 95 ? 2.416 -2.897 -20.917 1.00 94.38 95 GLY A N 1
ATOM 718 C CA . GLY A 1 95 ? 2.355 -2.954 -22.382 1.00 94.38 95 GLY A CA 1
ATOM 719 C C . GLY A 1 95 ? 2.908 -1.724 -23.114 1.00 94.38 95 GLY A C 1
ATOM 720 O O . GLY A 1 95 ? 2.900 -1.705 -24.344 1.00 94.38 95 GLY A O 1
ATOM 721 N N . THR A 1 96 ? 3.416 -0.716 -22.399 1.00 93.19 96 THR A N 1
ATOM 722 C CA . THR A 1 96 ? 4.083 0.454 -23.000 1.00 93.19 96 THR A CA 1
ATOM 723 C C . THR A 1 96 ? 5.608 0.322 -22.988 1.00 93.19 96 THR A C 1
ATOM 725 O O . THR A 1 96 ? 6.170 -0.527 -22.298 1.00 93.19 96 THR A O 1
ATOM 728 N N . SER A 1 97 ? 6.305 1.195 -23.724 1.00 91.25 97 SER A N 1
ATOM 729 C CA . SER A 1 97 ? 7.769 1.319 -23.638 1.00 91.25 97 SER A CA 1
ATOM 730 C C . SER A 1 97 ? 8.253 1.906 -22.308 1.00 91.25 97 SER A C 1
ATOM 732 O O . SER A 1 97 ? 9.423 1.754 -21.979 1.00 91.25 97 SER A O 1
ATOM 734 N N . ASN A 1 98 ? 7.367 2.571 -21.561 1.00 90.44 98 ASN A N 1
ATOM 735 C CA . ASN A 1 98 ? 7.638 3.157 -20.247 1.00 90.44 98 ASN A CA 1
ATOM 736 C C . ASN A 1 98 ? 7.027 2.282 -19.140 1.00 90.44 98 ASN A C 1
ATOM 738 O O . ASN A 1 98 ? 6.487 2.776 -18.152 1.00 90.44 98 ASN A O 1
ATOM 742 N N . TYR A 1 99 ? 7.029 0.966 -19.337 1.00 93.25 99 TYR A N 1
ATOM 743 C CA . TYR A 1 99 ? 6.622 0.022 -18.309 1.00 93.25 99 TYR A CA 1
ATOM 744 C C . TYR A 1 99 ? 7.797 -0.279 -17.378 1.00 93.25 99 TYR A C 1
ATOM 746 O O . TYR A 1 99 ? 8.908 -0.547 -17.835 1.00 93.25 99 TYR A O 1
ATOM 754 N N . ASP A 1 100 ? 7.529 -0.261 -16.077 1.00 94.12 100 ASP A N 1
ATOM 755 C CA . ASP A 1 100 ? 8.447 -0.685 -15.028 1.00 94.12 100 ASP A CA 1
ATOM 756 C C . ASP A 1 100 ? 7.664 -1.580 -14.059 1.00 94.12 100 ASP A C 1
ATOM 758 O O . ASP A 1 100 ? 6.660 -1.154 -13.486 1.00 94.12 100 ASP A O 1
ATOM 762 N N . ALA A 1 101 ? 8.098 -2.836 -13.937 1.00 96.12 101 ALA A N 1
ATOM 763 C CA . ALA A 1 101 ? 7.414 -3.846 -13.138 1.00 96.12 101 ALA A CA 1
ATOM 764 C C . ALA A 1 101 ? 7.548 -3.595 -11.630 1.00 96.12 101 ALA A C 1
ATOM 766 O O . ALA A 1 101 ? 6.608 -3.869 -10.889 1.00 96.12 101 ALA A O 1
ATOM 767 N N . ASP A 1 102 ? 8.676 -3.051 -11.174 1.00 95.88 102 ASP A N 1
ATOM 768 C CA . ASP A 1 102 ? 8.873 -2.746 -9.757 1.00 95.88 102 ASP A CA 1
ATOM 769 C C . ASP A 1 102 ? 8.029 -1.537 -9.353 1.00 95.88 102 ASP A C 1
ATOM 771 O O . ASP A 1 102 ? 7.397 -1.540 -8.297 1.00 95.88 102 ASP A O 1
ATOM 775 N N . TYR A 1 103 ? 7.958 -0.532 -10.230 1.00 94.00 103 TYR A N 1
ATOM 776 C CA . TYR A 1 103 ? 7.083 0.622 -10.037 1.00 94.00 103 TYR A CA 1
ATOM 777 C C . TYR A 1 103 ? 5.598 0.227 -10.033 1.00 94.00 103 TYR A C 1
ATOM 779 O O . TYR A 1 103 ? 4.844 0.663 -9.161 1.00 94.00 103 TYR A O 1
ATOM 787 N N . GLU A 1 104 ? 5.166 -0.628 -10.969 1.00 95.50 104 GLU A N 1
ATOM 788 C CA . GLU A 1 104 ? 3.807 -1.194 -10.967 1.00 95.50 104 GLU A CA 1
ATOM 789 C C . GLU A 1 104 ? 3.525 -1.929 -9.653 1.00 95.50 104 GLU A C 1
ATOM 791 O O . GLU A 1 104 ? 2.486 -1.712 -9.040 1.00 95.50 104 GLU A O 1
ATOM 796 N N . TYR A 1 105 ? 4.465 -2.750 -9.181 1.00 96.62 105 TYR A N 1
ATOM 797 C CA . TYR A 1 105 ? 4.283 -3.495 -7.940 1.00 96.62 105 TYR A CA 1
ATOM 798 C C . TYR A 1 105 ? 4.119 -2.564 -6.732 1.00 96.62 105 TYR A C 1
ATOM 800 O O . TYR A 1 105 ? 3.220 -2.753 -5.917 1.00 96.62 105 TYR A O 1
ATOM 808 N N . VAL A 1 106 ? 4.959 -1.533 -6.612 1.00 94.56 106 VAL A N 1
ATOM 809 C CA . VAL A 1 106 ? 4.889 -0.576 -5.496 1.00 94.56 106 VAL A CA 1
ATOM 810 C C . VAL A 1 106 ? 3.607 0.249 -5.533 1.00 94.56 106 VAL A C 1
ATOM 812 O O . VAL A 1 106 ? 2.977 0.442 -4.495 1.00 94.56 106 VAL A O 1
ATOM 815 N N . THR A 1 107 ? 3.202 0.718 -6.712 1.00 93.44 107 THR A N 1
ATOM 816 C CA . THR A 1 107 ? 1.948 1.472 -6.867 1.00 93.44 107 THR A CA 1
ATOM 817 C C . THR A 1 107 ? 0.729 0.598 -6.570 1.00 93.44 107 THR A C 1
ATOM 819 O O . THR A 1 107 ? -0.164 1.030 -5.843 1.00 93.44 107 THR A O 1
ATOM 822 N N . ALA A 1 108 ? 0.725 -0.656 -7.025 1.00 95.88 108 ALA A N 1
ATOM 823 C CA . ALA A 1 108 ? -0.324 -1.616 -6.699 1.00 95.88 108 ALA A CA 1
ATOM 824 C C . ALA A 1 108 ? -0.358 -1.967 -5.206 1.00 95.88 108 ALA A C 1
ATOM 826 O O . ALA A 1 108 ? -1.435 -2.065 -4.631 1.00 95.88 108 ALA A O 1
ATOM 827 N N . MET A 1 109 ? 0.797 -2.099 -4.549 1.00 95.25 109 MET A N 1
ATOM 828 C CA . MET A 1 109 ? 0.878 -2.327 -3.102 1.00 95.25 109 MET A CA 1
ATOM 829 C C . MET A 1 109 ? 0.269 -1.164 -2.306 1.00 95.25 109 MET A C 1
ATOM 831 O O . MET A 1 109 ? -0.485 -1.387 -1.356 1.00 95.25 109 MET A O 1
ATOM 835 N N . GLN A 1 110 ? 0.542 0.078 -2.714 1.00 92.25 110 GLN A N 1
ATOM 836 C CA . GLN A 1 110 ? -0.052 1.266 -2.092 1.00 92.25 110 GLN A CA 1
ATOM 837 C C . GLN A 1 110 ? -1.569 1.294 -2.273 1.00 92.25 110 GLN A C 1
ATOM 839 O O . GLN A 1 110 ? -2.293 1.535 -1.306 1.00 92.25 110 GLN A O 1
ATOM 844 N N . GLN A 1 111 ? -2.038 1.003 -3.488 1.00 93.69 111 GLN A N 1
ATOM 845 C CA . GLN A 1 111 ? -3.460 0.922 -3.801 1.00 93.69 111 GLN A CA 1
ATOM 846 C C . GLN A 1 111 ? -4.146 -0.172 -2.974 1.00 93.69 111 GLN A C 1
ATOM 848 O O . GLN A 1 111 ? -5.115 0.111 -2.281 1.00 93.69 111 GLN A O 1
ATOM 853 N N . ALA A 1 112 ? -3.592 -1.387 -2.957 1.00 96.25 112 ALA A N 1
ATOM 854 C CA . ALA A 1 112 ? -4.130 -2.518 -2.205 1.00 96.25 112 ALA A CA 1
ATOM 855 C C . ALA A 1 112 ? -4.206 -2.240 -0.695 1.00 96.25 112 ALA A C 1
ATOM 857 O O . ALA A 1 112 ? -5.176 -2.620 -0.046 1.00 96.25 112 ALA A O 1
ATOM 858 N N . THR A 1 113 ? -3.208 -1.548 -0.135 1.00 94.69 113 THR A N 1
ATOM 859 C CA . THR A 1 113 ? -3.210 -1.154 1.283 1.00 94.69 113 THR A CA 1
ATOM 860 C C . THR A 1 113 ? -4.338 -0.167 1.582 1.00 94.69 113 THR A C 1
ATOM 862 O O . THR A 1 113 ? -5.075 -0.347 2.551 1.00 94.69 113 THR A O 1
ATOM 865 N N . PHE A 1 114 ? -4.494 0.866 0.747 1.00 92.81 114 PHE A N 1
ATOM 866 C CA . PHE A 1 114 ? -5.581 1.834 0.892 1.00 92.81 114 PHE A CA 1
ATOM 867 C C . PHE A 1 114 ? -6.949 1.157 0.744 1.00 92.81 114 PHE A C 1
ATOM 869 O O . PHE A 1 114 ? -7.824 1.350 1.587 1.00 92.81 114 PHE A O 1
ATOM 876 N N . ASP A 1 115 ? -7.111 0.332 -0.289 1.00 94.06 115 ASP A N 1
ATOM 877 C CA . ASP A 1 115 ? -8.363 -0.356 -0.592 1.00 94.06 115 ASP A CA 1
ATOM 878 C C . ASP A 1 115 ? -8.763 -1.333 0.506 1.00 94.06 115 ASP A C 1
ATOM 880 O O . ASP A 1 115 ? -9.943 -1.407 0.827 1.00 94.06 115 ASP A O 1
ATOM 884 N N . ALA A 1 116 ? -7.818 -2.033 1.137 1.00 95.25 116 ALA A N 1
ATOM 885 C CA . ALA A 1 116 ? -8.121 -2.945 2.235 1.00 95.25 116 ALA A CA 1
ATOM 886 C C . ALA A 1 116 ? -8.719 -2.211 3.449 1.00 95.25 116 ALA A C 1
ATOM 888 O O . ALA A 1 116 ? -9.754 -2.617 3.982 1.00 95.25 116 ALA A O 1
ATOM 889 N N . VAL A 1 117 ? -8.106 -1.095 3.864 1.00 94.25 117 VAL A N 1
ATOM 890 C CA . VAL A 1 117 ? -8.617 -0.270 4.974 1.00 94.25 117 VAL A CA 1
ATOM 891 C C . VAL A 1 117 ? -9.945 0.381 4.592 1.00 94.25 117 VAL A C 1
ATOM 893 O O . VAL A 1 117 ? -10.886 0.399 5.386 1.00 94.25 117 VAL A O 1
ATOM 896 N N . HIS A 1 118 ? -10.048 0.890 3.365 1.00 93.88 118 HIS A N 1
ATOM 897 C CA . HIS A 1 118 ? -11.272 1.508 2.874 1.00 93.88 118 HIS A CA 1
ATOM 898 C C . HIS A 1 118 ? -12.430 0.503 2.785 1.00 93.88 118 HIS A C 1
ATOM 900 O O . HIS A 1 118 ? -13.525 0.795 3.259 1.00 93.88 118 HIS A O 1
ATOM 906 N N . ALA A 1 119 ? -12.191 -0.695 2.251 1.00 94.88 119 ALA A N 1
ATOM 907 C CA . ALA A 1 119 ? -13.181 -1.763 2.171 1.00 94.88 119 ALA A CA 1
ATOM 908 C C . ALA A 1 119 ? -13.670 -2.174 3.562 1.00 94.88 119 ALA A C 1
ATOM 910 O O . ALA A 1 119 ? -14.875 -2.284 3.766 1.00 94.88 119 ALA A O 1
ATOM 911 N N . LYS A 1 120 ? -12.768 -2.293 4.545 1.00 95.75 120 LYS A N 1
ATOM 912 C CA . LYS A 1 120 ? -13.157 -2.568 5.933 1.00 95.75 120 LYS A CA 1
ATOM 913 C C . LYS A 1 120 ? -14.092 -1.494 6.499 1.00 95.75 120 LYS A C 1
ATOM 915 O O . LYS A 1 120 ? -15.081 -1.830 7.144 1.00 95.75 120 LYS A O 1
ATOM 920 N N . LEU A 1 121 ? -13.810 -0.214 6.248 1.00 95.12 121 LEU A N 1
ATOM 921 C CA . LEU A 1 121 ? -14.687 0.887 6.666 1.00 95.12 121 LEU A CA 1
ATOM 922 C C . LEU A 1 121 ? -16.080 0.766 6.030 1.00 95.12 121 LEU A C 1
ATOM 924 O O . LEU A 1 121 ? -17.089 0.909 6.720 1.00 95.12 121 LEU A O 1
ATOM 928 N N . LEU A 1 122 ? -16.145 0.453 4.735 1.00 94.94 122 LEU A N 1
ATOM 929 C CA . LEU A 1 122 ? -17.413 0.261 4.031 1.00 94.94 122 LEU A CA 1
ATOM 930 C C . LEU A 1 122 ? -18.193 -0.958 4.546 1.00 94.94 122 LEU A C 1
ATOM 932 O O . LEU A 1 122 ? -19.408 -0.861 4.725 1.00 94.94 122 LEU A O 1
ATOM 936 N N . ASP A 1 123 ? -17.512 -2.072 4.818 1.00 96.00 123 ASP A N 1
ATOM 937 C CA . ASP A 1 123 ? -18.115 -3.308 5.331 1.00 96.00 123 ASP A CA 1
ATOM 938 C C . ASP A 1 123 ? -18.741 -3.116 6.722 1.00 96.00 123 ASP A C 1
ATOM 940 O O . ASP A 1 123 ? -19.774 -3.714 7.027 1.00 96.00 123 ASP A O 1
ATOM 944 N N . GLU A 1 124 ? -18.166 -2.230 7.541 1.00 95.38 124 GLU A N 1
ATOM 945 C CA . GLU A 1 124 ? -18.711 -1.825 8.846 1.00 95.38 124 GLU A CA 1
ATOM 946 C C . GLU A 1 124 ? -19.789 -0.726 8.742 1.00 95.38 124 GLU A C 1
ATOM 948 O O . GLU A 1 124 ? -20.352 -0.286 9.745 1.00 95.38 124 GLU A O 1
ATOM 953 N N . GLY A 1 125 ? -20.129 -0.298 7.523 1.00 95.19 125 GLY A N 1
ATOM 954 C CA . GLY A 1 125 ? -21.226 0.630 7.251 1.00 95.19 125 GLY A CA 1
ATOM 955 C C . GLY A 1 125 ? -20.840 2.110 7.215 1.00 95.19 125 GLY A C 1
ATOM 956 O O . GLY A 1 125 ? -21.731 2.956 7.097 1.00 95.19 125 GLY A O 1
ATOM 957 N N . TYR A 1 126 ? -19.550 2.453 7.259 1.00 93.56 126 TYR A N 1
ATOM 958 C CA . TYR A 1 126 ? -19.073 3.835 7.130 1.00 93.56 126 TYR A CA 1
ATOM 959 C C . TYR A 1 126 ? -19.016 4.257 5.655 1.00 93.56 126 TYR A C 1
ATOM 961 O O . TYR A 1 126 ? -17.955 4.296 5.039 1.00 93.56 126 TYR A O 1
ATOM 969 N N . THR A 1 127 ? -20.178 4.549 5.061 1.00 90.25 127 THR A N 1
ATOM 970 C CA . THR A 1 127 ? -20.306 4.835 3.617 1.00 90.25 127 THR A CA 1
ATOM 971 C C . THR A 1 127 ? -20.282 6.320 3.241 1.00 90.25 127 THR A C 1
ATOM 973 O O . THR A 1 127 ? -20.179 6.638 2.057 1.00 90.25 127 THR A O 1
ATOM 976 N N . ASP A 1 128 ? -20.419 7.240 4.201 1.00 87.81 128 ASP A N 1
ATOM 977 C CA . ASP A 1 128 ? -20.301 8.682 3.941 1.00 87.81 128 ASP A CA 1
ATOM 978 C C . ASP A 1 128 ? -18.824 9.097 3.982 1.00 87.81 128 ASP A C 1
ATOM 980 O O . ASP A 1 128 ? -18.113 8.792 4.938 1.00 87.81 128 ASP A O 1
ATOM 984 N N . TYR A 1 129 ? -18.357 9.823 2.963 1.00 80.06 129 TYR A N 1
ATOM 985 C CA . TYR A 1 129 ? -16.980 10.323 2.899 1.00 80.06 129 TYR A CA 1
ATOM 986 C C . TYR A 1 129 ? -16.603 11.159 4.127 1.00 80.06 129 TYR A C 1
ATOM 988 O O . TYR A 1 129 ? -15.459 11.105 4.575 1.00 80.06 129 TYR A O 1
ATOM 996 N N . ALA A 1 130 ? -17.558 11.904 4.691 1.00 81.75 130 ALA A N 1
ATOM 997 C CA . ALA A 1 130 ? -17.327 12.675 5.908 1.00 81.75 130 ALA A CA 1
ATOM 998 C C . ALA A 1 130 ? -17.021 11.790 7.132 1.00 81.75 130 ALA A C 1
ATOM 1000 O O . ALA A 1 130 ? -16.347 12.248 8.052 1.00 81.75 130 ALA A O 1
ATOM 1001 N N . ASP A 1 131 ? -17.487 10.537 7.137 1.00 76.94 131 ASP A N 1
ATOM 1002 C CA . ASP A 1 131 ? -17.233 9.584 8.216 1.00 76.94 131 ASP A CA 1
ATOM 1003 C C . ASP A 1 131 ? -15.890 8.870 8.044 1.00 76.94 131 ASP A C 1
ATOM 1005 O O . ASP A 1 131 ? -15.174 8.662 9.024 1.00 76.94 131 ASP A O 1
ATOM 1009 N N . TYR A 1 132 ? -15.519 8.508 6.813 1.00 81.62 132 TYR A N 1
ATOM 1010 C CA . TYR A 1 132 ? -14.342 7.671 6.580 1.00 81.62 132 TYR A CA 1
ATOM 1011 C C . TYR A 1 132 ? -13.081 8.417 6.142 1.00 81.62 132 TYR A C 1
ATOM 1013 O O . TYR A 1 132 ? -12.099 7.727 5.887 1.00 81.62 132 TYR A O 1
ATOM 1021 N N . GLU A 1 133 ? -13.071 9.760 6.035 1.00 89.25 133 GLU A N 1
ATOM 1022 C CA . GLU A 1 133 ? -11.913 10.549 5.558 1.00 89.25 133 GLU A CA 1
ATOM 1023 C C . GLU A 1 133 ? -10.585 9.996 6.116 1.00 89.25 133 GLU A C 1
ATOM 1025 O O . GLU A 1 133 ? -10.236 10.210 7.279 1.00 89.25 133 GLU A O 1
ATOM 1030 N N . LEU A 1 134 ? -9.887 9.229 5.268 1.00 89.38 134 LEU A N 1
ATOM 1031 C CA . LEU A 1 134 ? -8.774 8.364 5.647 1.00 89.38 134 LEU A CA 1
ATOM 1032 C C . LEU A 1 134 ? -7.460 9.040 5.280 1.00 89.38 134 LEU A C 1
ATOM 1034 O O . LEU A 1 134 ? -7.244 9.459 4.138 1.00 89.38 134 LEU A O 1
ATOM 1038 N N . SER A 1 135 ? -6.549 9.090 6.242 1.00 90.81 135 SER A N 1
ATOM 1039 C CA . SER A 1 135 ? -5.175 9.529 6.028 1.00 90.81 135 SER A CA 1
ATOM 1040 C C . SER A 1 135 ? -4.210 8.668 6.829 1.00 90.81 135 SER A C 1
ATOM 1042 O O . SER A 1 135 ? -4.548 8.188 7.907 1.00 90.81 135 SER A O 1
ATOM 1044 N N . TYR A 1 136 ? -3.010 8.467 6.295 1.00 90.50 136 TYR A N 1
ATOM 1045 C CA . TYR A 1 136 ? -1.907 7.817 6.992 1.00 90.50 136 TYR A CA 1
ATOM 1046 C C . TYR A 1 136 ? -0.572 8.322 6.439 1.00 90.50 136 TYR A C 1
ATOM 1048 O O . TYR A 1 136 ? -0.475 8.753 5.285 1.00 90.50 136 TYR A O 1
ATOM 1056 N N . SER A 1 137 ? 0.456 8.259 7.276 1.00 89.69 137 SER A N 1
ATOM 1057 C CA . SER A 1 137 ? 1.860 8.377 6.887 1.00 89.69 137 SER A CA 1
ATOM 1058 C C . SER A 1 137 ? 2.348 7.013 6.402 1.00 89.69 137 SER A C 1
ATOM 1060 O O . SER A 1 137 ? 1.954 5.988 6.958 1.00 89.69 137 SER A O 1
ATOM 1062 N N . GLY A 1 138 ? 3.193 6.971 5.372 1.00 88.19 138 GLY A N 1
ATOM 1063 C CA . GLY A 1 138 ? 3.723 5.713 4.855 1.00 88.19 138 GLY A CA 1
ATOM 1064 C C . GLY A 1 138 ? 5.172 5.842 4.415 1.00 88.19 138 GLY A C 1
ATOM 1065 O O . GLY A 1 138 ? 5.510 6.786 3.719 1.00 88.19 138 GLY A O 1
ATOM 1066 N N . GLU A 1 139 ? 6.006 4.869 4.774 1.00 87.81 139 GLU A N 1
ATOM 1067 C CA . GLU A 1 139 ? 7.406 4.801 4.346 1.00 87.81 139 GLU A CA 1
ATOM 1068 C C . GLU A 1 139 ? 7.705 3.461 3.690 1.00 87.81 139 GLU A C 1
ATOM 1070 O O . GLU A 1 139 ? 7.327 2.410 4.212 1.00 87.81 139 GLU A O 1
ATOM 1075 N N . LEU A 1 140 ? 8.435 3.511 2.578 1.00 90.12 140 LEU A N 1
ATOM 1076 C CA . LEU A 1 140 ? 8.919 2.341 1.860 1.00 90.12 140 LEU A CA 1
ATOM 1077 C C . LEU A 1 140 ? 10.434 2.250 2.002 1.00 90.12 140 LEU A C 1
ATOM 1079 O O . LEU A 1 140 ? 11.152 3.210 1.728 1.00 90.12 140 LEU A O 1
ATOM 1083 N N . ARG A 1 141 ? 10.938 1.072 2.360 1.00 90.88 141 ARG A N 1
ATOM 1084 C CA . ARG A 1 141 ? 12.369 0.786 2.340 1.00 90.88 141 ARG A CA 1
ATOM 1085 C C . ARG A 1 141 ? 12.637 -0.506 1.609 1.00 90.88 141 ARG A C 1
ATOM 1087 O O . ARG A 1 141 ? 12.143 -1.554 2.005 1.00 90.88 141 ARG A O 1
ATOM 1094 N N . CYS A 1 142 ? 13.488 -0.427 0.597 1.00 91.88 142 CYS A N 1
ATOM 1095 C CA . CYS A 1 142 ? 13.925 -1.578 -0.172 1.00 91.88 142 CYS A CA 1
ATOM 1096 C C . CYS A 1 142 ? 15.435 -1.778 -0.046 1.00 91.88 142 CYS A C 1
ATOM 1098 O O . CYS A 1 142 ? 16.203 -0.841 0.180 1.00 91.88 142 CYS A O 1
ATOM 1100 N N . THR A 1 143 ? 15.865 -3.029 -0.159 1.00 91.56 143 THR A N 1
ATOM 1101 C CA . THR A 1 143 ? 17.274 -3.427 -0.140 1.00 91.56 143 THR A CA 1
ATOM 1102 C C . THR A 1 143 ? 17.556 -4.423 -1.260 1.00 91.56 143 THR A C 1
ATOM 1104 O O . THR A 1 143 ? 16.673 -5.180 -1.663 1.00 91.56 143 THR A O 1
ATOM 1107 N N . GLY A 1 144 ? 18.799 -4.439 -1.745 1.00 91.38 144 GLY A N 1
ATOM 1108 C CA . GLY A 1 144 ? 19.203 -5.292 -2.862 1.00 91.38 144 GLY A CA 1
ATOM 1109 C C . GLY A 1 144 ? 18.915 -4.638 -4.211 1.00 91.38 144 GLY A C 1
ATOM 1110 O O . GLY A 1 144 ? 19.281 -3.480 -4.422 1.00 91.38 144 GLY A O 1
ATOM 1111 N N . ASP A 1 145 ? 18.306 -5.398 -5.118 1.00 89.88 145 ASP A N 1
ATOM 1112 C CA . ASP A 1 145 ? 17.997 -4.937 -6.470 1.00 89.88 145 ASP A CA 1
ATOM 1113 C C . ASP A 1 145 ? 16.919 -3.840 -6.444 1.00 89.88 145 ASP A C 1
ATOM 1115 O O . ASP A 1 145 ? 15.923 -3.953 -5.739 1.00 89.88 145 ASP A O 1
ATOM 1119 N N . ASN A 1 146 ? 17.153 -2.753 -7.188 1.00 87.19 146 ASN A N 1
ATOM 1120 C CA . ASN A 1 146 ? 16.300 -1.557 -7.259 1.00 87.19 146 ASN A CA 1
ATOM 1121 C C . ASN A 1 146 ? 15.846 -1.004 -5.883 1.00 87.19 146 ASN A C 1
ATOM 1123 O O . ASN A 1 146 ? 14.677 -1.120 -5.521 1.00 87.19 146 ASN A O 1
ATOM 1127 N N . PRO A 1 147 ? 16.743 -0.352 -5.118 1.00 87.56 147 PRO A N 1
ATOM 1128 C CA . PRO A 1 147 ? 16.416 0.184 -3.792 1.00 87.56 147 PRO A CA 1
ATOM 1129 C C . PRO A 1 147 ? 15.417 1.357 -3.811 1.00 87.56 147 PRO A C 1
ATOM 1131 O O . PRO A 1 147 ? 14.823 1.646 -2.776 1.00 87.56 147 PRO A O 1
AT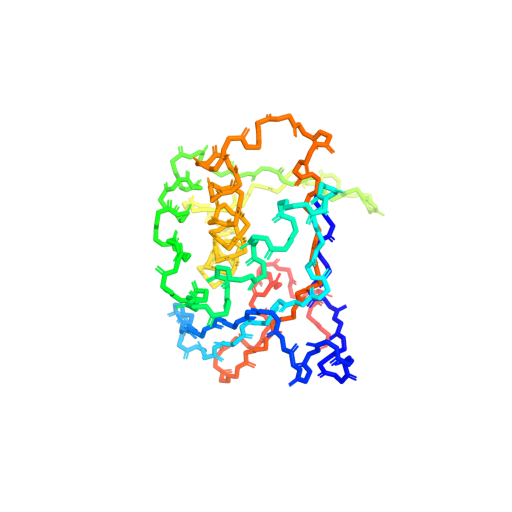OM 1134 N N . ASP A 1 148 ? 15.189 1.981 -4.975 1.00 88.88 148 ASP A N 1
ATOM 1135 C CA . ASP A 1 148 ? 14.276 3.118 -5.163 1.00 88.88 148 ASP A CA 1
ATOM 1136 C C . ASP A 1 148 ? 13.161 2.799 -6.184 1.00 88.88 148 ASP A C 1
ATOM 1138 O O . ASP A 1 148 ? 13.071 3.447 -7.234 1.00 88.88 148 ASP A O 1
ATOM 1142 N N . PRO A 1 149 ? 12.300 1.797 -5.923 1.00 89.62 149 PRO A N 1
ATOM 1143 C CA . PRO A 1 149 ? 11.302 1.329 -6.890 1.00 89.62 149 PRO A CA 1
ATOM 1144 C C . PRO A 1 149 ? 10.108 2.281 -7.050 1.00 89.62 149 PRO A C 1
ATOM 1146 O O . PRO A 1 149 ? 9.377 2.195 -8.032 1.00 89.62 149 PRO A O 1
ATOM 1149 N N . ALA A 1 150 ? 9.919 3.223 -6.118 1.00 86.06 150 ALA A N 1
ATOM 1150 C CA . ALA A 1 150 ? 8.911 4.280 -6.229 1.00 86.06 150 ALA A CA 1
ATOM 1151 C C . ALA A 1 150 ? 9.244 5.304 -7.330 1.00 86.06 150 ALA A C 1
ATOM 1153 O O . ALA A 1 150 ? 8.396 6.117 -7.698 1.00 86.06 150 ALA A O 1
ATOM 1154 N N . ILE A 1 151 ? 10.473 5.268 -7.856 1.00 85.12 151 ILE A N 1
ATOM 1155 C CA . ILE A 1 151 ? 10.913 6.093 -8.973 1.00 85.12 151 ILE A CA 1
ATOM 1156 C C . ILE A 1 151 ? 11.105 5.174 -10.179 1.00 85.12 151 ILE A C 1
ATOM 1158 O O . ILE A 1 151 ? 12.032 4.353 -10.179 1.00 85.12 151 ILE A O 1
ATOM 1162 N N . PRO A 1 152 ? 10.268 5.307 -11.218 1.00 84.56 152 PRO A N 1
ATOM 1163 C CA . PRO A 1 152 ? 10.342 4.414 -12.358 1.00 84.56 152 PRO A CA 1
ATOM 1164 C C . PRO A 1 152 ? 11.689 4.549 -13.081 1.00 84.56 152 PRO A C 1
ATOM 1166 O O . PRO A 1 152 ? 12.254 5.637 -13.202 1.00 84.56 152 PRO A O 1
ATOM 1169 N N . ALA A 1 153 ? 12.202 3.445 -13.619 1.00 84.38 153 ALA A N 1
ATOM 1170 C CA . ALA A 1 153 ? 13.499 3.371 -14.290 1.00 84.38 153 ALA A CA 1
ATOM 1171 C C . ALA A 1 153 ? 13.622 4.296 -15.512 1.00 84.38 153 ALA A C 1
ATOM 1173 O O . ALA A 1 153 ? 14.728 4.689 -15.882 1.00 84.38 153 ALA A O 1
ATOM 1174 N N . TRP A 1 154 ? 12.497 4.665 -16.127 1.00 81.00 154 TRP A N 1
ATOM 1175 C CA . TRP A 1 154 ? 12.434 5.619 -17.234 1.00 81.00 154 TRP A CA 1
ATOM 1176 C C . TRP A 1 154 ? 12.484 7.094 -16.785 1.00 81.00 154 TRP A C 1
ATOM 1178 O O . TRP A 1 154 ? 12.480 7.970 -17.647 1.00 81.00 154 TRP A O 1
ATOM 1188 N N . GLN A 1 155 ? 12.596 7.373 -15.477 1.00 79.50 155 GLN A N 1
ATOM 1189 C CA . GLN A 1 155 ? 12.889 8.703 -14.913 1.00 79.50 155 GLN A CA 1
ATOM 1190 C C . GLN A 1 155 ? 14.068 8.684 -13.930 1.00 79.50 155 GLN A C 1
ATOM 1192 O O . GLN A 1 155 ? 13.912 8.960 -12.733 1.00 79.50 155 GLN A O 1
ATOM 1197 N N . PRO A 1 156 ? 15.279 8.346 -14.396 1.00 70.81 156 PRO A N 1
ATOM 1198 C CA . PRO A 1 156 ? 16.443 8.269 -13.522 1.00 70.81 156 PRO A CA 1
ATOM 1199 C C . PRO A 1 156 ? 16.793 9.613 -12.868 1.00 70.81 156 PRO A C 1
ATOM 1201 O O . PRO A 1 156 ? 17.414 9.620 -11.812 1.00 70.81 156 PRO A O 1
ATOM 1204 N N . GLU A 1 157 ? 16.392 10.744 -13.454 1.00 73.06 157 GLU A N 1
ATOM 1205 C CA . GLU A 1 157 ? 16.674 12.090 -12.947 1.00 73.06 157 GLU A CA 1
ATOM 1206 C C . GLU A 1 157 ? 16.074 12.391 -11.566 1.00 73.06 157 GLU A C 1
ATOM 1208 O O . GLU A 1 157 ? 16.511 13.340 -10.914 1.00 73.06 157 GLU A O 1
ATOM 1213 N N . PHE A 1 158 ? 15.097 11.600 -11.110 1.00 66.75 158 PHE A N 1
ATOM 1214 C CA . PHE A 1 158 ? 14.513 11.744 -9.777 1.00 66.75 158 PHE A CA 1
ATOM 1215 C C . PHE A 1 158 ? 15.180 10.856 -8.719 1.00 66.75 158 PHE A C 1
ATOM 1217 O O . PHE A 1 158 ? 14.963 11.098 -7.530 1.00 66.75 158 PHE A O 1
ATOM 1224 N N . LYS A 1 159 ? 16.006 9.871 -9.113 1.00 64.25 159 LYS A N 1
ATOM 1225 C CA . LYS A 1 159 ? 16.778 9.040 -8.173 1.00 64.25 159 LYS A CA 1
ATOM 1226 C C . LYS A 1 159 ? 17.892 9.902 -7.561 1.00 64.25 159 LYS A C 1
ATOM 1228 O O . LYS A 1 159 ? 18.692 10.479 -8.298 1.00 64.25 159 LYS A O 1
ATOM 1233 N N . LYS A 1 160 ? 17.884 10.064 -6.234 1.00 54.28 160 LYS A N 1
ATOM 1234 C CA . LY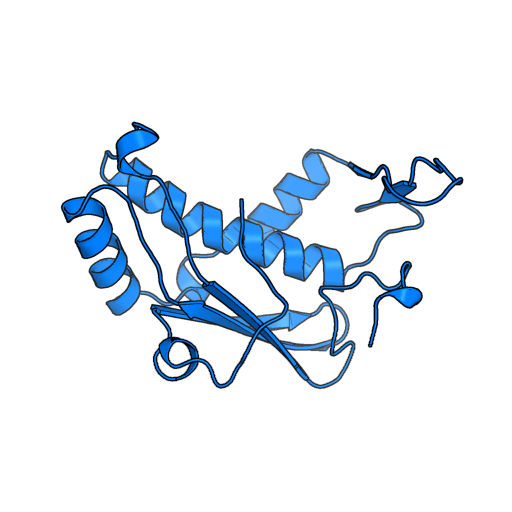S A 1 160 ? 18.831 10.914 -5.489 1.00 54.28 160 LYS A CA 1
ATOM 1235 C C . LYS A 1 160 ? 20.088 10.161 -5.080 1.00 54.28 160 LYS A C 1
ATOM 1237 O O . LYS A 1 160 ? 19.964 8.975 -4.721 1.00 54.28 160 LYS A O 1
#

Sequence (160 aa):
MSGSIFGNWDALWADDPTGTLSFTLPSGGVCEQRIGDLKVANPDANEMIHDWLNDHTLNEIADIDAAIATTRAEGPQAWQFGGLDRSSDLTFGYGTSNYDADYEYVTAMQQATFDAVHAKLLDEGYTDYADYELSYSGELRCTGDNPDPAIPAWQPEFKK

Radius of gyration: 16.77 Å; chains: 1; bounding box: 40×34×41 Å

Organism: NCBI:txid1168729

Foldseek 3Di:
DDADQDDDCPDPCNVVFLAKDWDAFPQGKTKMKGKHPKDFLAPVLRVVLSVVSVVDHLNVQFDLVVLLVVQVVVPWDWDQPPDDPDRDGDTEDPPDPQYDRLLSSVVSSVVSSVCSSVVVCVVVPVPDCNGGVIDIYMYMAIDDPCRPSVQGPVCCVPPD

pLDDT: mean 85.91, std 15.12, range [33.91, 97.5]